Protein AF-A0A7C6Y923-F1 (afdb_monomer_lite)

Structure (mmCIF, N/CA/C/O backbone):
data_AF-A0A7C6Y923-F1
#
_entry.id   AF-A0A7C6Y923-F1
#
loop_
_atom_site.group_PDB
_atom_site.id
_atom_site.type_symbol
_atom_site.label_atom_id
_atom_site.label_alt_id
_atom_site.label_comp_id
_atom_site.label_asym_id
_atom_site.label_entity_id
_atom_site.label_seq_id
_atom_site.pdbx_PDB_ins_code
_atom_site.Cartn_x
_atom_site.Cartn_y
_atom_site.Cartn_z
_atom_site.occupancy
_atom_site.B_iso_or_equiv
_atom_site.auth_seq_id
_atom_site.auth_comp_id
_atom_site.auth_asym_id
_atom_site.auth_atom_id
_atom_site.pdbx_PDB_model_num
ATOM 1 N N . MET A 1 1 ? -6.509 -3.900 29.243 1.00 81.12 1 MET A N 1
ATOM 2 C CA . MET A 1 1 ? -7.686 -4.520 28.601 1.00 81.12 1 MET A CA 1
ATOM 3 C C . MET A 1 1 ? -8.884 -3.608 28.809 1.00 81.12 1 MET A C 1
ATOM 5 O O . MET A 1 1 ? -9.176 -3.277 29.949 1.00 81.12 1 MET A O 1
ATOM 9 N N . GLY A 1 2 ? -9.511 -3.130 27.733 1.00 92.50 2 GLY A N 1
ATOM 10 C CA . GLY A 1 2 ? -10.642 -2.195 27.794 1.00 92.50 2 GLY A CA 1
ATOM 11 C C . GLY A 1 2 ? -11.676 -2.518 26.720 1.00 92.50 2 GLY A C 1
ATOM 12 O O . GLY A 1 2 ? -11.316 -3.136 25.719 1.00 92.50 2 GLY A O 1
ATOM 13 N N . ARG A 1 3 ? -12.931 -2.111 26.943 1.00 96.38 3 ARG A N 1
ATOM 14 C CA . ARG A 1 3 ? -14.028 -2.267 25.978 1.00 96.38 3 ARG A CA 1
ATOM 15 C C . ARG A 1 3 ? -13.991 -1.124 24.970 1.00 96.38 3 ARG A C 1
ATOM 17 O O . ARG A 1 3 ? -14.020 0.035 25.380 1.00 96.38 3 ARG A O 1
ATOM 24 N N . VAL A 1 4 ? -13.925 -1.442 23.680 1.00 95.38 4 VAL A N 1
ATOM 25 C CA . VAL A 1 4 ? -13.825 -0.453 22.598 1.00 95.38 4 VAL A CA 1
ATOM 26 C C . VAL A 1 4 ? -14.913 -0.709 21.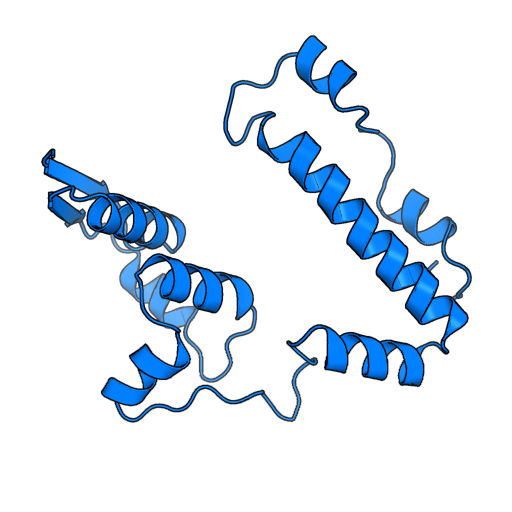563 1.00 95.38 4 VAL A C 1
ATOM 28 O O . VAL A 1 4 ? -15.013 -1.805 21.018 1.00 95.38 4 VAL A O 1
ATOM 31 N N . ALA A 1 5 ? -15.713 0.313 21.269 1.00 93.31 5 ALA A N 1
ATOM 32 C CA . ALA A 1 5 ? -16.632 0.300 20.140 1.00 93.31 5 ALA A CA 1
ATOM 33 C C . ALA A 1 5 ? -15.961 0.980 18.942 1.00 93.31 5 ALA A C 1
ATOM 35 O O . ALA A 1 5 ? -15.549 2.136 19.039 1.00 93.31 5 ALA A O 1
ATOM 36 N N . VAL A 1 6 ? -15.849 0.272 17.820 1.00 90.44 6 VAL A N 1
ATOM 37 C CA . VAL A 1 6 ? -15.350 0.832 16.561 1.00 90.44 6 VAL A CA 1
ATOM 38 C C . VAL A 1 6 ? -16.536 1.060 15.636 1.00 90.44 6 VAL A C 1
ATOM 40 O O . VAL A 1 6 ? -17.228 0.115 15.258 1.00 90.44 6 VAL A O 1
ATOM 43 N N . LEU A 1 7 ? -16.777 2.327 15.300 1.00 84.19 7 LEU A N 1
ATOM 44 C CA . LEU A 1 7 ? -17.849 2.732 14.399 1.00 84.19 7 LEU A CA 1
ATOM 45 C C . LEU A 1 7 ? -17.432 2.487 12.945 1.00 84.19 7 LEU A C 1
ATOM 47 O O . LEU A 1 7 ? -16.440 3.042 12.474 1.00 84.19 7 LEU A O 1
ATOM 51 N N . GLY A 1 8 ? -18.232 1.699 12.228 1.00 70.00 8 GLY A N 1
ATOM 52 C CA . GLY A 1 8 ? -18.122 1.519 10.787 1.00 70.00 8 GLY A CA 1
ATOM 53 C C . GLY A 1 8 ? -17.265 0.326 10.368 1.00 70.00 8 GLY A C 1
ATOM 54 O O . GLY A 1 8 ? -16.091 0.194 10.711 1.00 70.00 8 GLY A O 1
ATOM 55 N N . ARG A 1 9 ? -17.843 -0.516 9.506 1.00 72.38 9 ARG A N 1
ATOM 56 C CA . ARG A 1 9 ? -17.124 -1.547 8.746 1.00 72.38 9 ARG A CA 1
ATOM 57 C C . ARG A 1 9 ? -16.395 -0.974 7.517 1.00 72.38 9 ARG A C 1
ATOM 59 O O . ARG A 1 9 ? -16.456 -1.547 6.434 1.00 72.38 9 ARG A O 1
ATOM 66 N N . THR A 1 10 ? -15.722 0.165 7.663 1.00 79.50 10 THR A N 1
ATOM 67 C CA . THR A 1 10 ? -14.757 0.617 6.647 1.00 79.50 10 THR A CA 1
ATOM 68 C C . THR A 1 10 ? -13.478 -0.209 6.765 1.00 79.50 10 THR A C 1
ATOM 70 O O . THR A 1 10 ? -13.223 -0.824 7.804 1.00 79.50 10 THR A O 1
ATOM 73 N N . PHE A 1 11 ? -12.631 -0.204 5.733 1.00 80.94 11 PHE A N 1
ATOM 74 C CA . PHE A 1 11 ? -11.338 -0.889 5.803 1.00 80.94 11 PHE A CA 1
ATOM 75 C C . PHE A 1 11 ? -10.485 -0.389 6.985 1.00 80.94 11 PHE A C 1
ATOM 77 O O . PHE A 1 11 ? -9.912 -1.185 7.727 1.00 80.94 11 PHE A O 1
ATOM 84 N N . ALA A 1 12 ? -10.467 0.928 7.219 1.00 82.31 12 ALA A N 1
ATOM 85 C CA . ALA A 1 12 ? -9.766 1.537 8.349 1.00 82.31 12 ALA A CA 1
ATOM 86 C C . ALA A 1 12 ? -10.355 1.112 9.705 1.00 82.31 12 ALA A C 1
ATOM 88 O O . ALA A 1 12 ? -9.600 0.756 10.611 1.00 82.31 12 ALA A O 1
ATOM 89 N N . GLY A 1 13 ? -11.687 1.087 9.832 1.00 86.12 13 GLY A N 1
ATOM 90 C CA . GLY A 1 13 ? -12.372 0.627 11.042 1.00 86.12 13 GLY A CA 1
ATOM 91 C C . GLY A 1 13 ? -12.066 -0.838 11.354 1.00 86.12 13 GLY A C 1
ATOM 92 O O . GLY A 1 13 ? -11.683 -1.170 12.474 1.00 86.12 13 GLY A O 1
ATOM 93 N N . ILE A 1 14 ? -12.118 -1.716 10.349 1.00 86.50 14 ILE A N 1
ATOM 94 C CA . ILE A 1 14 ? -11.763 -3.134 10.507 1.00 86.50 14 ILE A CA 1
ATOM 95 C C . ILE A 1 14 ? -10.285 -3.286 10.877 1.00 86.50 14 ILE A C 1
ATOM 97 O O . ILE A 1 14 ? -9.963 -4.030 11.802 1.00 86.50 14 ILE A O 1
ATOM 101 N N . ALA A 1 15 ? -9.382 -2.558 10.217 1.00 87.25 15 ALA A N 1
ATOM 102 C CA . ALA A 1 15 ? -7.958 -2.598 10.536 1.00 87.25 15 ALA A CA 1
ATOM 103 C C . ALA A 1 15 ? -7.668 -2.148 11.975 1.00 87.25 15 ALA A C 1
ATOM 105 O O . ALA A 1 15 ? -6.861 -2.780 12.664 1.00 87.25 15 ALA A O 1
ATOM 106 N N . ALA A 1 16 ? -8.333 -1.092 12.447 1.00 89.00 16 ALA A N 1
ATOM 107 C CA . ALA A 1 16 ? -8.236 -0.637 13.828 1.00 89.00 16 ALA A CA 1
ATOM 108 C C . ALA A 1 16 ? -8.787 -1.691 14.800 1.00 89.00 16 ALA A C 1
ATOM 110 O O . ALA A 1 16 ? -8.093 -2.069 15.744 1.00 89.00 16 ALA A O 1
ATOM 111 N N . ALA A 1 17 ? -9.983 -2.221 14.533 1.00 90.50 17 ALA A N 1
ATOM 112 C CA . ALA A 1 17 ? -10.626 -3.231 15.367 1.00 90.50 17 ALA A CA 1
ATOM 113 C C . ALA A 1 17 ? -9.772 -4.496 15.514 1.00 90.50 17 ALA A C 1
ATOM 115 O O . ALA A 1 17 ? -9.546 -4.962 16.628 1.00 90.50 17 ALA A O 1
ATOM 116 N N . VAL A 1 18 ? -9.226 -5.006 14.407 1.00 90.06 18 VAL A N 1
ATOM 117 C CA . VAL A 1 18 ? -8.339 -6.177 14.392 1.00 90.06 18 VAL A CA 1
ATOM 118 C C . VAL A 1 18 ? -7.078 -5.936 15.224 1.00 90.06 18 VAL A C 1
ATOM 120 O O . VAL A 1 18 ? -6.680 -6.799 16.005 1.00 90.06 18 VAL A O 1
ATOM 123 N N . ARG A 1 19 ? -6.444 -4.765 15.088 1.00 89.38 19 ARG A N 1
ATOM 124 C CA . ARG A 1 19 ? -5.222 -4.430 15.840 1.00 89.38 19 ARG A CA 1
ATOM 125 C C . ARG A 1 19 ? -5.502 -4.278 17.335 1.00 89.38 19 ARG A C 1
ATOM 127 O O . ARG A 1 19 ? -4.730 -4.787 18.142 1.00 89.38 19 ARG A O 1
ATOM 134 N N . LEU A 1 20 ? -6.614 -3.639 17.698 1.00 91.50 20 LEU A N 1
ATOM 135 C CA . LEU A 1 20 ? -7.056 -3.493 19.088 1.00 91.50 20 LEU A CA 1
ATOM 136 C C . LEU A 1 20 ? -7.389 -4.850 19.722 1.00 91.50 20 LEU A C 1
ATOM 138 O O . LEU A 1 20 ? -6.943 -5.135 20.833 1.00 91.50 20 LEU A O 1
ATOM 142 N N . ALA A 1 21 ? -8.105 -5.714 19.001 1.00 91.25 21 ALA A N 1
ATOM 143 C CA . ALA A 1 21 ? -8.407 -7.068 19.454 1.00 91.25 21 ALA A CA 1
ATOM 144 C C . ALA A 1 21 ? -7.122 -7.890 19.646 1.00 91.25 21 ALA A C 1
ATOM 146 O O . ALA A 1 21 ? -6.956 -8.560 20.663 1.00 91.25 21 ALA A O 1
ATOM 147 N N . ARG A 1 22 ? -6.160 -7.777 18.718 1.00 89.19 22 ARG A N 1
ATOM 148 C CA . ARG A 1 22 ? -4.868 -8.475 18.806 1.00 89.19 22 ARG A CA 1
ATOM 149 C C . ARG A 1 22 ? -4.050 -8.097 20.040 1.00 89.19 22 ARG A C 1
ATOM 151 O O . ARG A 1 22 ? -3.337 -8.950 20.559 1.00 89.19 22 ARG A O 1
ATOM 158 N N . VAL A 1 23 ? -4.138 -6.854 20.514 1.00 92.19 23 VAL A N 1
ATOM 159 C CA . VAL A 1 23 ? -3.459 -6.418 21.751 1.00 92.19 23 VAL A CA 1
ATOM 160 C C . VAL A 1 23 ? -4.312 -6.634 23.014 1.00 92.19 23 VAL A C 1
ATOM 162 O O . VAL A 1 23 ? -3.950 -6.170 24.093 1.00 92.19 23 VAL A O 1
ATOM 165 N N . GLY A 1 24 ? -5.427 -7.368 22.902 1.00 92.88 24 GLY A N 1
ATOM 166 C CA . GLY A 1 24 ? -6.229 -7.840 24.032 1.00 92.88 24 GLY A CA 1
ATOM 167 C C . GLY A 1 24 ? -7.358 -6.905 24.468 1.00 92.88 24 GLY A C 1
ATOM 168 O O . GLY A 1 24 ? -7.800 -6.997 25.610 1.00 92.88 24 GLY A O 1
A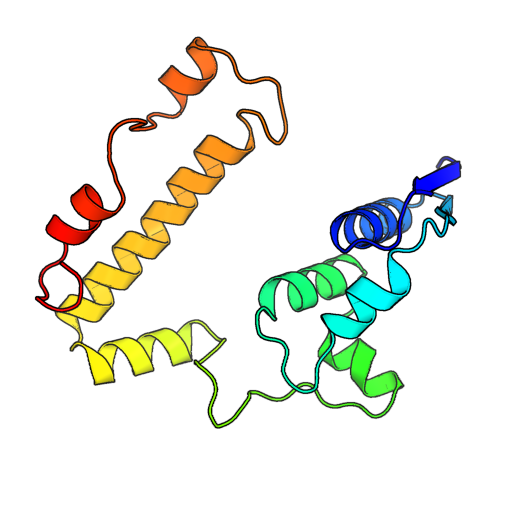TOM 169 N N . HIS A 1 25 ? -7.816 -5.979 23.621 1.00 96.06 25 HIS A N 1
ATOM 170 C CA . HIS A 1 25 ? -9.060 -5.249 23.885 1.00 96.06 25 HIS A CA 1
ATOM 171 C C . HIS A 1 25 ? -10.288 -6.087 23.524 1.00 96.06 25 HIS A C 1
ATOM 173 O O . HIS A 1 25 ? -10.261 -6.877 22.583 1.00 96.06 25 HIS A O 1
ATOM 179 N N . ASP A 1 26 ? -11.380 -5.859 24.251 1.00 95.56 26 ASP A N 1
ATOM 180 C CA . ASP A 1 26 ? -12.697 -6.379 23.894 1.00 95.56 26 ASP A CA 1
ATOM 181 C C . ASP A 1 26 ? -13.338 -5.397 22.908 1.00 95.56 26 ASP A C 1
ATOM 183 O O . ASP A 1 26 ? -13.693 -4.272 23.279 1.00 95.56 26 ASP A O 1
ATOM 187 N N . VAL A 1 27 ? -13.376 -5.775 21.630 1.00 94.12 27 VAL A N 1
ATOM 188 C CA . VAL A 1 27 ? -13.745 -4.877 20.534 1.00 94.12 27 VAL A CA 1
ATOM 189 C C . VAL A 1 27 ? -15.104 -5.257 19.968 1.00 94.12 27 VAL A C 1
ATOM 191 O O . VAL A 1 27 ? -15.289 -6.352 19.445 1.00 94.12 27 VAL A O 1
ATOM 194 N N . THR A 1 28 ? -16.034 -4.307 19.990 1.00 92.75 28 THR A N 1
ATOM 195 C CA . THR A 1 28 ? -17.310 -4.405 19.277 1.00 92.75 28 THR A CA 1
ATOM 196 C C . THR A 1 28 ? -17.249 -3.557 18.013 1.00 92.75 28 THR A C 1
ATOM 198 O O . THR A 1 28 ? -17.025 -2.348 18.075 1.00 92.75 28 THR A O 1
ATOM 201 N N . LEU A 1 29 ? -17.465 -4.181 16.857 1.00 87.31 29 LEU A N 1
ATOM 202 C CA . LEU A 1 29 ? -17.687 -3.470 15.599 1.00 87.31 29 LEU A CA 1
ATOM 203 C C . LEU A 1 29 ? -19.160 -3.068 15.515 1.00 87.31 29 LEU A C 1
ATOM 205 O O . LEU A 1 29 ? -20.038 -3.928 15.521 1.00 87.31 29 LEU A O 1
ATOM 209 N N . VAL A 1 30 ? -19.425 -1.767 15.437 1.00 86.06 30 VAL A N 1
ATOM 210 C CA . VAL A 1 30 ? -20.778 -1.215 15.310 1.00 86.06 30 VAL A CA 1
ATOM 211 C C . VAL A 1 30 ? -21.033 -0.895 13.845 1.00 86.06 30 VAL A C 1
ATOM 213 O O . VAL A 1 30 ? -20.268 -0.154 13.219 1.00 86.06 30 VAL A O 1
ATOM 216 N N . ASP A 1 31 ? -22.097 -1.469 13.288 1.00 73.00 31 ASP A N 1
ATOM 217 C CA . ASP A 1 31 ? -22.464 -1.222 11.901 1.00 73.00 31 ASP A CA 1
ATOM 218 C C . ASP A 1 31 ? -23.066 0.178 11.735 1.00 73.00 31 ASP A C 1
ATO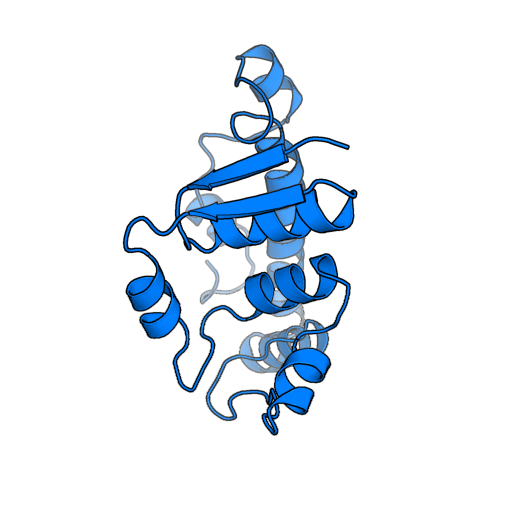M 220 O O . ASP A 1 31 ? -23.990 0.569 12.443 1.00 73.00 31 ASP A O 1
ATOM 224 N N . ALA A 1 32 ? -22.510 0.921 10.785 1.00 65.06 32 ALA A N 1
ATOM 225 C CA . ALA A 1 32 ? -22.967 2.244 10.375 1.00 65.06 32 ALA A CA 1
ATOM 226 C C . ALA A 1 32 ? -23.190 2.308 8.848 1.00 65.06 32 ALA A C 1
ATOM 228 O O . ALA A 1 32 ? -23.138 3.387 8.267 1.00 65.06 32 ALA A O 1
ATOM 229 N N . GLY A 1 33 ? -23.389 1.155 8.187 1.00 65.62 33 GLY A N 1
ATOM 230 C CA . GLY A 1 33 ? -23.744 1.064 6.763 1.00 65.62 33 GLY A CA 1
ATOM 231 C C . GLY A 1 33 ? -22.582 0.810 5.792 1.00 65.62 33 GLY A C 1
ATOM 232 O O . GLY A 1 33 ? -22.769 0.883 4.585 1.00 65.62 33 GLY A O 1
ATOM 233 N N . GLY A 1 34 ? -21.375 0.497 6.279 1.00 66.94 34 GLY A N 1
ATOM 234 C CA . GLY A 1 34 ? -20.179 0.309 5.430 1.00 66.94 34 GLY A CA 1
ATOM 235 C C . GLY A 1 34 ? -19.979 -1.110 4.877 1.00 66.94 34 GLY A C 1
ATOM 236 O O . GLY A 1 34 ? -19.038 -1.358 4.123 1.00 66.94 34 GLY A O 1
ATOM 237 N N . ALA A 1 35 ? -20.821 -2.065 5.281 1.00 68.81 35 ALA A N 1
ATOM 238 C CA . ALA A 1 35 ? -20.650 -3.475 4.945 1.00 68.81 35 ALA A CA 1
ATOM 239 C C . ALA A 1 35 ? -20.774 -3.759 3.442 1.00 68.81 35 ALA A C 1
ATOM 241 O O . ALA A 1 35 ? -19.985 -4.544 2.912 1.00 68.81 35 ALA A O 1
ATOM 242 N N . ASP A 1 36 ? -21.728 -3.110 2.779 1.00 72.81 36 ASP A N 1
ATOM 243 C CA . ASP A 1 36 ? -21.984 -3.302 1.353 1.00 72.81 36 ASP A CA 1
ATOM 244 C C . ASP A 1 36 ? -20.930 -2.615 0.490 1.00 72.81 36 ASP A C 1
ATOM 246 O O . ASP A 1 36 ? -20.479 -3.204 -0.487 1.00 72.81 36 ASP A O 1
ATOM 250 N N . THR A 1 37 ? -20.429 -1.446 0.904 1.00 74.12 37 THR A N 1
ATOM 251 C CA . THR A 1 37 ? -19.276 -0.796 0.262 1.00 74.12 37 THR A CA 1
ATOM 252 C C . THR A 1 37 ? -18.045 -1.697 0.286 1.00 74.12 37 THR A C 1
ATOM 254 O O . THR A 1 37 ? -17.395 -1.882 -0.736 1.00 74.12 37 THR A O 1
ATOM 257 N N . LEU A 1 38 ? -17.732 -2.297 1.439 1.00 72.19 38 LEU A N 1
ATOM 258 C CA . LEU A 1 38 ? -16.585 -3.197 1.551 1.00 72.19 38 LEU A CA 1
ATOM 259 C C . LEU A 1 38 ? -16.775 -4.469 0.715 1.00 72.19 38 LEU A C 1
ATOM 261 O O . LEU A 1 38 ? -15.821 -4.969 0.132 1.00 72.19 38 LEU A O 1
ATOM 265 N N . ARG A 1 39 ? -18.004 -4.992 0.646 1.00 73.62 39 ARG A N 1
ATOM 266 C CA . ARG A 1 39 ? -18.327 -6.139 -0.207 1.00 73.62 39 ARG A CA 1
ATOM 267 C C . ARG A 1 39 ? -18.196 -5.785 -1.688 1.00 73.62 39 ARG A C 1
ATOM 269 O O . ARG A 1 39 ? -17.670 -6.594 -2.430 1.00 73.62 39 ARG A O 1
ATOM 276 N N . ALA A 1 40 ? -18.597 -4.585 -2.100 1.00 73.12 40 ALA A N 1
ATOM 277 C CA . ALA A 1 40 ? -18.397 -4.107 -3.466 1.00 73.12 40 ALA A CA 1
ATOM 278 C C . ALA A 1 40 ? -16.907 -3.947 -3.829 1.00 73.12 40 ALA A C 1
ATOM 280 O O . ALA A 1 40 ? -16.551 -4.095 -4.989 1.00 73.12 40 ALA A O 1
ATOM 281 N N . GLN A 1 41 ? -16.036 -3.679 -2.847 1.00 71.88 41 GLN A N 1
ATOM 282 C CA . GLN A 1 41 ? -14.576 -3.675 -3.035 1.00 71.88 41 GLN A CA 1
ATOM 283 C C . GLN A 1 41 ? -13.959 -5.081 -3.095 1.00 71.88 41 GLN A C 1
ATOM 285 O O . GLN A 1 41 ? -12.824 -5.235 -3.538 1.00 71.88 41 GLN A O 1
ATOM 290 N N . LEU A 1 42 ? -14.676 -6.097 -2.615 1.00 73.44 42 LEU A N 1
ATOM 291 C CA . LEU A 1 42 ? -14.301 -7.500 -2.737 1.00 73.44 42 LEU A CA 1
ATOM 292 C C . LEU A 1 42 ? -14.943 -8.049 -4.019 1.00 73.44 42 LEU A C 1
ATOM 294 O O . LEU A 1 42 ? -15.987 -8.696 -3.973 1.00 73.44 42 LEU A O 1
ATOM 298 N N . GLY A 1 43 ? -14.339 -7.716 -5.161 1.00 74.50 43 GLY A N 1
ATOM 299 C CA . GLY A 1 43 ? -14.657 -8.322 -6.455 1.00 74.50 43 GLY A CA 1
ATOM 300 C C . GLY A 1 43 ? -13.989 -9.689 -6.636 1.00 74.50 43 GLY A C 1
ATOM 301 O O . GLY A 1 43 ? -13.362 -10.211 -5.713 1.00 74.50 43 GLY A O 1
ATOM 302 N N . GLU A 1 44 ? -14.109 -10.261 -7.837 1.00 78.50 44 GLU A N 1
ATOM 303 C CA . GLU A 1 44 ? -13.387 -11.491 -8.210 1.00 78.50 44 GLU A CA 1
ATOM 304 C C . GLU A 1 44 ? -11.865 -11.277 -8.189 1.00 78.50 44 GLU A C 1
ATOM 306 O O . GLU A 1 44 ? -11.132 -12.113 -7.661 1.00 78.50 44 GLU A O 1
ATOM 311 N N . THR A 1 45 ? -11.413 -10.112 -8.662 1.00 84.81 45 THR A N 1
ATOM 312 C CA . THR A 1 45 ? -10.025 -9.648 -8.552 1.00 84.81 45 THR A CA 1
ATOM 313 C C . THR A 1 45 ? -9.911 -8.576 -7.467 1.00 84.81 45 THR A C 1
ATOM 315 O O . THR A 1 45 ? -10.749 -7.681 -7.343 1.00 84.81 45 THR A O 1
ATOM 318 N N . LEU A 1 46 ? -8.850 -8.661 -6.661 1.00 83.94 46 LEU A N 1
ATOM 319 C CA . LEU A 1 46 ? -8.484 -7.617 -5.707 1.00 83.94 46 LEU A CA 1
ATOM 320 C C . LEU A 1 46 ? -7.534 -6.623 -6.383 1.00 83.94 46 LEU A C 1
ATOM 322 O O . LEU A 1 46 ? -6.329 -6.862 -6.399 1.00 83.94 46 LEU A O 1
ATOM 326 N N . ASP A 1 47 ? -8.049 -5.487 -6.854 1.00 79.69 47 ASP A N 1
ATOM 327 C CA . ASP A 1 47 ? -7.244 -4.449 -7.533 1.00 79.69 47 ASP A CA 1
ATOM 328 C C . ASP A 1 47 ? -6.120 -3.880 -6.654 1.00 79.69 47 ASP A C 1
ATOM 330 O O . ASP A 1 47 ? -5.090 -3.411 -7.135 1.00 79.69 47 ASP A O 1
ATOM 334 N N . PHE A 1 48 ? -6.304 -3.925 -5.331 1.00 80.00 48 PHE A N 1
ATOM 335 C CA . PHE A 1 48 ? -5.307 -3.471 -4.371 1.00 80.00 48 PHE A CA 1
ATOM 336 C C . PHE A 1 48 ? -5.090 -4.523 -3.274 1.00 80.00 48 PHE A C 1
ATOM 338 O O . PHE A 1 48 ? -5.609 -4.395 -2.161 1.00 80.00 48 PHE A O 1
ATOM 345 N N . PRO A 1 49 ? -4.327 -5.599 -3.557 1.00 84.00 49 PRO A N 1
ATOM 346 C CA . PRO A 1 49 ? -4.240 -6.760 -2.672 1.00 84.00 49 PRO A CA 1
ATOM 347 C C . PRO A 1 49 ? -3.303 -6.534 -1.478 1.00 84.00 49 PRO A C 1
ATOM 349 O O . PRO A 1 49 ? -3.380 -7.254 -0.480 1.00 84.00 49 PRO A O 1
ATOM 352 N N . ALA A 1 50 ? -2.394 -5.554 -1.548 1.00 85.12 50 ALA A N 1
ATOM 353 C CA . ALA A 1 50 ? -1.400 -5.306 -0.503 1.00 85.12 50 ALA A CA 1
ATOM 354 C C . ALA A 1 50 ? -2.024 -4.925 0.861 1.00 85.12 50 ALA A C 1
ATOM 356 O O . ALA A 1 50 ? -1.672 -5.572 1.854 1.00 85.12 50 ALA A O 1
ATOM 357 N N . PRO A 1 51 ? -2.991 -3.985 0.956 1.00 85.50 51 PRO A N 1
ATOM 358 C CA . PRO A 1 51 ? -3.687 -3.720 2.216 1.00 85.50 51 PRO A CA 1
ATOM 359 C C . PRO A 1 51 ? -4.393 -4.945 2.791 1.00 85.50 51 PRO A C 1
ATOM 361 O O . PRO A 1 51 ? -4.315 -5.176 3.995 1.00 85.50 51 PRO A O 1
ATOM 364 N N . TRP A 1 52 ? -5.051 -5.756 1.957 1.00 86.69 52 TRP A N 1
ATOM 365 C CA . TRP A 1 52 ? -5.719 -6.978 2.410 1.00 86.69 52 TRP A CA 1
ATOM 36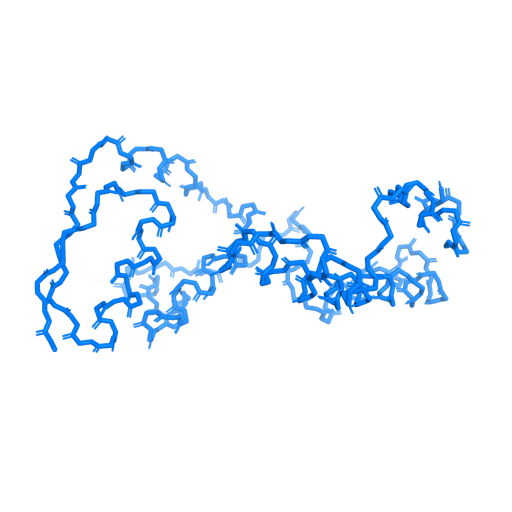6 C C . TRP A 1 52 ? -4.715 -7.969 3.006 1.00 86.69 52 TRP A C 1
ATOM 368 O O . TRP A 1 52 ? -4.898 -8.427 4.136 1.00 86.69 52 TRP A O 1
ATOM 378 N N . ARG A 1 53 ? -3.609 -8.243 2.300 1.00 88.62 53 ARG A N 1
ATOM 379 C CA . ARG A 1 53 ? -2.514 -9.095 2.798 1.00 88.62 53 ARG A CA 1
ATOM 380 C C . ARG A 1 53 ? -1.975 -8.593 4.144 1.00 88.62 53 ARG A C 1
ATOM 382 O O . ARG A 1 53 ? -1.805 -9.392 5.068 1.00 88.62 53 ARG A O 1
ATOM 389 N N . ASP A 1 54 ? -1.758 -7.284 4.279 1.00 88.81 54 ASP A N 1
ATOM 390 C CA . ASP A 1 54 ? -1.300 -6.657 5.524 1.00 88.81 54 ASP A CA 1
ATOM 391 C C . ASP A 1 54 ? -2.326 -6.775 6.661 1.00 88.81 54 ASP A C 1
ATOM 393 O O . ASP A 1 54 ? -1.964 -7.139 7.782 1.00 88.81 54 ASP A O 1
ATOM 397 N N . LEU A 1 55 ? -3.610 -6.529 6.385 1.00 88.38 55 LEU A N 1
ATOM 398 C CA . LEU A 1 55 ? -4.697 -6.655 7.358 1.00 88.38 55 LEU A CA 1
ATOM 399 C C . LEU A 1 55 ? -4.746 -8.064 7.955 1.00 88.38 55 LEU A C 1
ATOM 401 O O . LEU A 1 55 ? -4.750 -8.219 9.177 1.00 88.38 55 LEU A O 1
ATOM 405 N N . PHE A 1 56 ? -4.730 -9.087 7.102 1.00 90.00 56 PHE A N 1
ATOM 406 C CA . PHE A 1 56 ? -4.728 -10.487 7.520 1.00 90.00 56 PHE A CA 1
ATOM 407 C C . PHE A 1 56 ? -3.460 -10.840 8.311 1.00 90.00 56 PHE A C 1
ATOM 409 O O . PHE A 1 56 ? -3.525 -11.344 9.434 1.00 90.00 56 PHE A O 1
ATOM 416 N N . LYS A 1 57 ? -2.276 -10.466 7.815 1.00 88.69 57 LYS A N 1
ATOM 417 C CA . LYS A 1 57 ? -1.026 -10.646 8.572 1.00 88.69 57 LYS A CA 1
ATOM 418 C C . LYS A 1 57 ? -1.116 -10.017 9.972 1.00 88.69 57 LYS A C 1
ATOM 420 O O . LYS A 1 57 ? -0.700 -10.622 10.968 1.00 88.69 57 LYS A O 1
ATOM 425 N N . LYS A 1 58 ? -1.721 -8.830 10.072 1.00 85.50 58 LYS A N 1
ATOM 426 C CA . LYS A 1 58 ? -1.943 -8.111 11.332 1.00 85.50 58 LYS A CA 1
ATOM 427 C C . LYS A 1 58 ? -3.071 -8.688 12.187 1.00 85.50 58 LYS A C 1
ATOM 429 O O . LYS A 1 58 ? -3.018 -8.474 13.393 1.00 85.50 58 LYS A O 1
ATOM 434 N N . SER A 1 59 ? -3.977 -9.506 11.656 1.00 82.94 59 SER A N 1
ATOM 435 C CA . SER A 1 59 ? -4.925 -10.298 12.457 1.00 82.94 59 SER A CA 1
ATOM 436 C C . SER A 1 59 ? -4.315 -11.576 13.042 1.00 82.94 59 SER A C 1
ATOM 438 O O . SER A 1 59 ? -4.873 -12.151 13.970 1.00 82.94 59 SER A O 1
ATOM 440 N N . GLY A 1 60 ? -3.136 -11.984 12.559 1.00 86.56 60 GLY A N 1
ATOM 441 C CA . GLY A 1 60 ? -2.415 -13.169 13.037 1.00 86.56 60 GLY A CA 1
ATOM 442 C C . GLY A 1 60 ? -2.527 -14.377 12.109 1.00 86.56 60 GLY A C 1
ATOM 443 O O . GLY A 1 60 ? -2.003 -15.437 12.441 1.00 86.56 60 GLY A O 1
ATOM 444 N N . ARG A 1 61 ? -3.158 -14.228 10.938 1.00 88.00 61 ARG A N 1
ATOM 445 C CA . ARG A 1 61 ? -3.270 -15.290 9.933 1.00 88.00 61 ARG A CA 1
ATOM 446 C C . ARG A 1 61 ? -3.097 -14.721 8.522 1.00 88.00 61 ARG A C 1
ATOM 448 O O . ARG A 1 61 ? -3.809 -13.786 8.190 1.00 88.00 61 ARG A O 1
ATOM 455 N N . PRO A 1 62 ? -2.226 -15.281 7.664 1.00 92.25 62 PRO A N 1
ATOM 456 C CA . PRO A 1 62 ? -2.109 -14.852 6.266 1.00 92.25 62 PRO A CA 1
ATOM 457 C C . PRO A 1 62 ? -3.435 -14.952 5.493 1.00 92.25 62 PRO A C 1
ATOM 459 O O . PRO A 1 62 ? -4.223 -15.862 5.746 1.00 92.25 62 PRO A O 1
ATOM 462 N N . ALA A 1 63 ? -3.648 -14.058 4.519 1.00 89.75 63 ALA A N 1
ATOM 463 C CA . ALA A 1 63 ? -4.895 -13.973 3.747 1.00 89.75 63 ALA A CA 1
ATOM 464 C C . ALA A 1 63 ? -5.270 -15.302 3.073 1.00 89.75 63 ALA A C 1
ATOM 466 O O . ALA A 1 63 ? -6.384 -15.778 3.261 1.00 89.75 63 ALA A O 1
ATOM 467 N N . ALA A 1 64 ? -4.315 -15.948 2.394 1.00 90.50 64 ALA A N 1
ATOM 468 C CA . ALA A 1 64 ? -4.523 -17.252 1.760 1.00 90.50 64 ALA A CA 1
ATOM 469 C C . ALA A 1 64 ? -5.001 -18.319 2.761 1.00 90.50 64 ALA A C 1
ATOM 471 O O . ALA A 1 64 ? -5.963 -19.032 2.506 1.00 90.50 64 ALA A O 1
ATOM 472 N N . GLY A 1 65 ? -4.400 -18.376 3.955 1.00 92.44 65 GLY A N 1
ATOM 473 C CA . GLY A 1 65 ? -4.815 -19.324 4.991 1.00 92.44 65 GLY A CA 1
ATOM 474 C C . GLY A 1 65 ? -6.188 -19.012 5.593 1.00 92.44 65 GLY A C 1
ATOM 475 O O . GLY A 1 65 ? -6.879 -19.920 6.042 1.00 92.44 65 GLY A O 1
ATOM 476 N N . ALA A 1 66 ? -6.598 -17.742 5.633 1.00 91.06 66 ALA A N 1
ATOM 477 C CA . ALA A 1 66 ? -7.938 -17.367 6.079 1.00 91.06 66 ALA A CA 1
ATOM 478 C C . ALA A 1 66 ? -9.006 -17.701 5.027 1.00 91.06 66 ALA A C 1
ATOM 480 O O . ALA A 1 66 ? -10.060 -18.217 5.386 1.00 91.06 66 ALA A O 1
ATOM 481 N N . LEU A 1 67 ? -8.713 -17.453 3.749 1.00 89.44 67 LEU A N 1
ATOM 482 C CA . LEU A 1 67 ? -9.581 -17.780 2.617 1.00 89.44 67 LEU A CA 1
ATOM 483 C C . LEU A 1 67 ? -9.728 -19.297 2.423 1.00 89.44 67 LEU A C 1
ATOM 485 O O . LEU A 1 67 ? -10.844 -19.778 2.236 1.00 89.44 67 LEU A O 1
ATOM 489 N N . GLY A 1 68 ? -8.650 -20.063 2.607 1.00 93.00 68 GLY A N 1
ATOM 490 C CA . GLY A 1 68 ? -8.673 -21.523 2.487 1.00 93.00 68 GLY A CA 1
ATOM 491 C C . GLY A 1 68 ? -9.616 -22.220 3.477 1.00 93.00 68 GLY A C 1
ATOM 492 O O . GLY A 1 68 ? -10.192 -23.254 3.152 1.00 93.00 68 GLY A O 1
ATOM 493 N N . LEU A 1 69 ? -9.880 -21.630 4.653 1.00 92.50 69 LEU A N 1
ATOM 494 C CA . LEU A 1 69 ? -10.899 -22.142 5.591 1.00 92.50 69 LEU A CA 1
ATOM 495 C C . LEU A 1 69 ? -12.328 -22.055 5.046 1.00 92.50 69 LEU A C 1
ATOM 497 O O . LEU A 1 69 ? -13.228 -22.716 5.561 1.00 92.50 69 LEU A O 1
ATOM 501 N N . HIS A 1 70 ? -12.525 -21.234 4.021 1.00 90.00 70 HIS A N 1
ATOM 502 C CA . HIS A 1 70 ? -13.776 -21.073 3.299 1.00 90.00 70 HIS A CA 1
ATOM 503 C C . HIS A 1 70 ? -13.732 -21.733 1.912 1.00 90.00 70 HIS A C 1
ATOM 505 O O . HIS A 1 70 ? -14.640 -21.512 1.118 1.00 90.00 70 HIS A O 1
ATOM 511 N N . GLY A 1 71 ? -12.706 -22.546 1.623 1.00 92.75 71 GLY A N 1
ATOM 512 C CA . GLY A 1 71 ? -12.546 -23.224 0.334 1.00 92.75 71 GLY A CA 1
ATOM 513 C C . GLY A 1 71 ? -12.170 -22.288 -0.815 1.00 92.75 71 GLY A C 1
ATOM 514 O O . GLY A 1 71 ? -12.478 -22.594 -1.962 1.00 92.75 71 GLY A O 1
ATOM 515 N N . LEU A 1 72 ? -11.558 -21.141 -0.509 1.00 90.19 72 LEU A N 1
ATOM 516 C CA . LEU A 1 72 ? -11.136 -20.147 -1.492 1.00 90.19 72 LEU A CA 1
ATOM 517 C C . LEU A 1 72 ? -9.611 -20.096 -1.584 1.00 90.19 72 LEU A C 1
ATOM 519 O O . LEU A 1 72 ? -8.933 -19.983 -0.559 1.00 90.19 72 LEU A O 1
ATOM 523 N N . ASP A 1 73 ? -9.099 -20.081 -2.812 1.00 90.06 73 ASP A N 1
ATOM 524 C CA . ASP A 1 73 ? -7.683 -19.876 -3.102 1.00 90.06 73 ASP A CA 1
ATOM 525 C C . ASP A 1 73 ? -7.436 -18.442 -3.571 1.00 90.06 73 ASP A C 1
ATOM 527 O O . ASP A 1 73 ? -8.149 -17.910 -4.421 1.00 90.06 73 ASP A O 1
ATOM 531 N N . LEU A 1 74 ? -6.405 -17.810 -3.007 1.00 87.50 74 LEU A N 1
ATOM 532 C CA . LEU A 1 74 ? -5.933 -16.506 -3.461 1.00 87.50 74 LEU A CA 1
ATOM 533 C C . LEU A 1 74 ? -4.818 -16.720 -4.483 1.00 87.50 74 LEU A C 1
ATOM 535 O O . LEU A 1 74 ? -3.701 -17.074 -4.103 1.00 87.50 74 LEU A O 1
ATOM 539 N N . VAL A 1 75 ? -5.131 -16.501 -5.757 1.00 88.06 75 VAL A N 1
ATOM 540 C CA . VAL A 1 75 ? -4.211 -16.688 -6.887 1.00 88.06 75 VAL A CA 1
ATOM 541 C C . VAL A 1 75 ? -3.934 -15.357 -7.598 1.00 88.06 75 VAL A C 1
ATOM 543 O O . VAL A 1 75 ? -4.774 -14.458 -7.531 1.00 88.06 75 VAL A O 1
ATOM 546 N N . PRO A 1 76 ? -2.769 -15.194 -8.253 1.00 86.06 76 PRO A N 1
ATOM 547 C CA . PRO A 1 76 ? -2.523 -14.054 -9.131 1.00 86.06 76 PRO A CA 1
ATOM 548 C C . PRO A 1 76 ? -3.522 -14.018 -10.293 1.00 86.06 76 PRO A C 1
ATOM 550 O O . PRO A 1 76 ? -3.849 -15.062 -10.859 1.00 86.06 76 PRO A O 1
ATOM 553 N N . ASP A 1 77 ? -3.970 -12.818 -10.654 1.00 86.69 77 ASP A N 1
ATOM 554 C CA . ASP A 1 77 ? -4.739 -12.597 -11.879 1.00 86.69 77 ASP A CA 1
ATOM 555 C C . ASP A 1 77 ? -3.804 -12.789 -13.090 1.00 86.69 77 ASP A C 1
ATOM 557 O O . ASP A 1 77 ? -2.780 -12.102 -13.154 1.00 86.69 77 ASP A O 1
ATOM 561 N N . PRO A 1 78 ? -4.100 -13.713 -14.025 1.00 83.19 78 PRO A N 1
ATOM 562 C CA . PRO A 1 78 ? -3.250 -13.962 -15.190 1.00 83.19 78 PRO A CA 1
ATOM 563 C C . PRO A 1 78 ? -3.145 -12.762 -16.141 1.00 83.19 78 PRO A C 1
ATOM 565 O O . PRO A 1 78 ? -2.145 -12.648 -16.844 1.00 83.19 78 PRO A O 1
ATOM 568 N N . GLU A 1 79 ? -4.144 -11.877 -16.151 1.00 85.62 79 GLU A N 1
ATOM 569 C CA . GLU A 1 79 ? -4.159 -10.655 -16.967 1.00 85.62 79 GLU A CA 1
ATOM 570 C C . GLU A 1 79 ? -3.751 -9.414 -16.148 1.00 85.62 79 GLU A C 1
ATOM 572 O O . GLU A 1 79 ? -3.661 -8.301 -16.671 1.00 85.62 79 GLU A O 1
ATOM 577 N N . GLY A 1 80 ? -3.521 -9.593 -14.844 1.00 83.00 80 GLY A N 1
ATOM 578 C CA . GLY A 1 80 ? -3.168 -8.531 -13.915 1.00 83.00 80 GLY A CA 1
ATOM 579 C C . GLY A 1 80 ? -1.671 -8.228 -13.873 1.00 83.00 80 GLY A C 1
ATOM 580 O O . GLY A 1 80 ? -0.820 -9.012 -14.294 1.00 83.00 80 GLY A O 1
ATOM 581 N N . ALA A 1 81 ? -1.329 -7.071 -13.302 1.00 83.25 81 ALA A N 1
ATOM 582 C CA . ALA A 1 81 ? 0.065 -6.723 -13.048 1.00 83.25 81 ALA A CA 1
ATOM 583 C C . ALA A 1 81 ? 0.685 -7.656 -11.984 1.00 83.25 81 ALA A C 1
ATOM 585 O O . ALA A 1 81 ? 0.000 -8.024 -11.019 1.00 83.25 81 ALA A O 1
ATOM 586 N N . PRO A 1 82 ? 1.987 -7.990 -12.089 1.00 85.94 82 PRO A N 1
ATOM 587 C CA . PRO A 1 82 ? 2.678 -8.747 -11.055 1.00 85.94 82 PRO A CA 1
ATOM 588 C C . PRO A 1 82 ? 2.549 -8.076 -9.683 1.00 85.94 82 PRO A C 1
ATOM 590 O O . PRO A 1 82 ? 2.649 -6.856 -9.555 1.00 85.94 82 PRO A O 1
ATOM 593 N N . THR A 1 83 ? 2.329 -8.873 -8.635 1.00 80.69 83 THR A N 1
ATOM 594 C CA . THR A 1 83 ? 2.066 -8.345 -7.278 1.00 80.69 83 THR A CA 1
ATOM 595 C C . THR A 1 83 ? 3.179 -8.626 -6.269 1.00 80.69 83 THR A C 1
ATOM 597 O O . THR A 1 83 ? 3.121 -8.122 -5.137 1.00 80.69 83 THR A O 1
ATOM 600 N N . ASP A 1 84 ? 4.180 -9.407 -6.679 1.00 84.06 84 ASP A N 1
ATOM 601 C CA . ASP A 1 84 ? 5.378 -9.722 -5.911 1.00 84.06 84 ASP A CA 1
ATOM 602 C C . ASP A 1 84 ? 6.588 -8.971 -6.467 1.00 84.06 84 ASP A C 1
ATOM 604 O O . ASP A 1 84 ? 6.767 -8.818 -7.672 1.00 84.06 84 ASP A O 1
ATOM 608 N N . ARG A 1 85 ? 7.450 -8.493 -5.564 1.00 84.94 85 ARG A N 1
ATOM 609 C CA . ARG A 1 85 ? 8.543 -7.565 -5.899 1.00 84.94 85 ARG A CA 1
ATOM 610 C C . ARG A 1 85 ? 9.545 -8.135 -6.909 1.00 84.94 85 ARG A C 1
ATOM 612 O O . ARG A 1 85 ? 10.115 -7.375 -7.684 1.00 84.94 85 ARG A O 1
ATOM 619 N N . GLY A 1 86 ? 9.779 -9.447 -6.876 1.00 90.88 86 GLY A N 1
ATOM 620 C CA . GLY A 1 86 ? 10.657 -10.121 -7.835 1.00 90.88 86 GLY A CA 1
ATOM 621 C C . GLY A 1 86 ? 10.060 -10.142 -9.239 1.00 90.88 86 GLY A C 1
ATOM 622 O O . GLY A 1 86 ? 10.739 -9.782 -10.194 1.00 90.88 86 GLY A O 1
ATOM 623 N N . ASP A 1 87 ? 8.780 -10.486 -9.348 1.00 90.62 87 ASP A N 1
ATOM 624 C CA . ASP A 1 87 ? 8.084 -10.560 -10.632 1.00 90.62 87 ASP A CA 1
ATOM 625 C C . ASP A 1 87 ? 7.900 -9.167 -11.244 1.00 90.62 87 ASP A C 1
ATOM 627 O O . ASP A 1 87 ? 8.108 -8.996 -12.442 1.00 90.62 87 ASP A O 1
ATOM 631 N N . VAL A 1 88 ? 7.611 -8.154 -10.415 1.00 91.25 88 VAL A N 1
ATOM 632 C CA . VAL A 1 88 ? 7.596 -6.741 -10.838 1.00 91.25 88 VAL A CA 1
ATOM 633 C C . VAL A 1 88 ? 8.952 -6.338 -11.417 1.00 91.25 88 VAL A C 1
ATOM 635 O O . VAL A 1 88 ? 9.004 -5.764 -12.496 1.00 91.25 88 VAL A O 1
ATOM 638 N N . TRP A 1 89 ? 10.057 -6.685 -10.746 1.00 94.50 89 TRP A N 1
ATOM 639 C CA . TRP A 1 89 ? 11.398 -6.366 -11.238 1.00 94.50 89 TRP A CA 1
ATOM 640 C C . TRP A 1 89 ? 11.669 -6.962 -12.622 1.00 94.50 89 TRP A C 1
ATOM 642 O O . TRP A 1 89 ? 12.159 -6.256 -13.500 1.00 94.50 89 TRP A O 1
ATOM 652 N N . TYR A 1 90 ? 11.362 -8.244 -12.831 1.00 95.00 90 TYR A N 1
ATOM 653 C CA . TYR A 1 90 ? 11.596 -8.875 -14.130 1.00 95.00 90 TYR A CA 1
ATOM 654 C C . TYR A 1 90 ? 10.671 -8.321 -15.216 1.00 95.00 90 TYR A C 1
ATOM 656 O O . TYR A 1 90 ? 11.144 -8.059 -16.317 1.00 95.00 90 TYR A O 1
ATOM 664 N N . ALA A 1 91 ? 9.404 -8.045 -14.895 1.00 93.12 91 ALA A N 1
ATOM 665 C CA . ALA A 1 91 ? 8.485 -7.391 -15.824 1.00 93.12 91 ALA A CA 1
ATOM 666 C C . ALA A 1 91 ? 8.968 -5.985 -16.228 1.00 93.12 91 ALA A C 1
ATOM 668 O O . ALA A 1 91 ? 8.926 -5.637 -17.408 1.00 93.12 91 ALA A O 1
ATOM 669 N N . ASP A 1 92 ? 9.488 -5.198 -15.281 1.00 93.19 92 ASP A N 1
ATOM 670 C CA . ASP A 1 92 ? 10.059 -3.875 -15.559 1.00 93.19 92 ASP A CA 1
ATOM 671 C C . ASP A 1 92 ? 11.323 -3.975 -16.426 1.00 93.19 92 ASP A C 1
ATOM 673 O O . ASP A 1 92 ? 11.507 -3.180 -17.349 1.00 93.19 92 ASP A O 1
ATOM 677 N N . VAL A 1 93 ? 12.199 -4.953 -16.161 1.00 95.50 93 VAL A N 1
ATOM 678 C CA . VAL A 1 93 ? 13.402 -5.203 -16.976 1.00 95.50 93 VAL A CA 1
ATOM 679 C C . VAL A 1 93 ? 13.021 -5.584 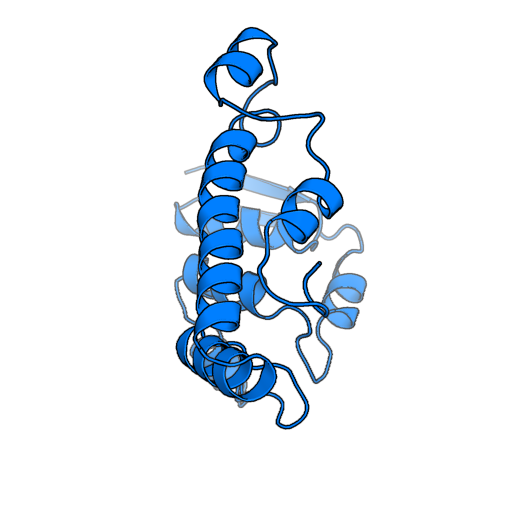-18.405 1.00 95.50 93 VAL A C 1
ATOM 681 O O . VAL A 1 93 ? 13.604 -5.035 -19.341 1.00 95.50 93 VAL A O 1
ATOM 684 N N . ASP A 1 94 ? 12.042 -6.470 -18.578 1.00 94.25 94 ASP A N 1
ATOM 685 C CA . ASP A 1 94 ? 11.566 -6.900 -19.894 1.00 94.25 94 ASP A CA 1
ATOM 686 C C . ASP A 1 94 ? 10.919 -5.742 -20.672 1.00 94.25 94 ASP A C 1
ATOM 688 O O . ASP A 1 94 ? 11.106 -5.627 -21.885 1.00 94.25 94 ASP A O 1
ATOM 692 N N . ALA A 1 95 ? 10.194 -4.852 -19.985 1.00 92.06 95 ALA A N 1
ATOM 693 C CA . ALA A 1 95 ? 9.483 -3.738 -20.609 1.00 92.06 95 ALA A CA 1
ATOM 694 C C . ALA A 1 95 ? 10.367 -2.512 -20.907 1.00 92.06 95 ALA A C 1
ATOM 696 O O . ALA A 1 95 ? 10.157 -1.831 -21.912 1.00 92.06 95 ALA A O 1
ATOM 697 N N . LEU A 1 96 ? 11.328 -2.195 -20.032 1.00 92.50 96 LEU A N 1
ATOM 698 C CA . LEU A 1 96 ? 12.065 -0.920 -20.043 1.00 92.50 96 LEU A CA 1
ATOM 699 C C . LEU A 1 96 ? 13.573 -1.089 -20.282 1.00 92.50 96 LEU A C 1
ATOM 701 O O . LEU A 1 96 ? 14.280 -0.113 -20.544 1.00 92.50 96 LEU A O 1
ATOM 705 N N . GLY A 1 97 ? 14.085 -2.314 -20.171 1.00 94.38 97 GLY A N 1
ATOM 706 C CA . GLY A 1 97 ? 15.511 -2.596 -20.081 1.00 94.38 97 GLY A CA 1
ATOM 707 C C . GLY A 1 97 ? 16.071 -2.341 -18.678 1.00 94.38 97 GLY A C 1
ATOM 708 O O . GLY A 1 97 ? 15.620 -1.472 -17.928 1.00 94.38 97 GLY A O 1
ATOM 709 N N . GLU A 1 98 ? 17.115 -3.092 -18.322 1.00 95.19 98 GLU A N 1
ATOM 710 C CA . GLU A 1 98 ? 17.668 -3.103 -16.962 1.00 95.19 98 GLU A CA 1
ATOM 711 C C . GLU A 1 98 ? 18.073 -1.719 -16.409 1.00 95.19 98 GLU A C 1
ATOM 713 O O . GLU A 1 98 ? 17.761 -1.442 -15.247 1.00 95.19 98 GLU A O 1
ATOM 718 N N . PRO A 1 99 ? 18.724 -0.813 -17.173 1.00 93.62 99 PRO A N 1
ATOM 719 C CA . PRO A 1 99 ? 19.093 0.500 -16.643 1.00 93.62 99 PRO A CA 1
ATOM 720 C C . PRO A 1 99 ? 17.884 1.346 -16.222 1.00 93.62 99 PRO A C 1
ATOM 722 O O . PRO A 1 99 ? 17.919 1.982 -15.168 1.00 93.62 99 PRO A O 1
ATOM 725 N N . ALA A 1 100 ? 16.811 1.336 -17.018 1.00 92.56 100 ALA A N 1
ATOM 726 C CA . ALA A 1 100 ? 15.598 2.097 -16.734 1.00 92.56 100 ALA A CA 1
ATOM 727 C C . ALA A 1 100 ? 14.784 1.455 -15.603 1.00 92.56 100 ALA A C 1
ATOM 729 O O . ALA A 1 100 ? 14.347 2.166 -14.701 1.00 92.56 100 ALA A O 1
ATOM 730 N N . ALA A 1 101 ? 14.664 0.123 -15.588 1.00 93.25 101 ALA A N 1
ATOM 731 C CA . ALA A 1 101 ? 14.028 -0.617 -14.497 1.00 93.25 101 ALA A CA 1
ATOM 732 C C . ALA A 1 101 ? 14.720 -0.359 -13.147 1.00 93.25 101 ALA A C 1
ATOM 734 O O . ALA A 1 101 ? 14.068 -0.148 -12.124 1.00 93.25 101 ALA A O 1
ATOM 735 N N . ARG A 1 102 ? 16.058 -0.301 -13.137 1.00 94.00 102 ARG A N 1
ATOM 736 C CA . ARG A 1 102 ? 16.845 0.059 -11.950 1.00 94.00 102 ARG A CA 1
ATOM 737 C C . ARG A 1 102 ? 16.558 1.481 -11.483 1.00 94.00 102 ARG A C 1
ATOM 739 O O . ARG A 1 102 ? 16.268 1.668 -10.308 1.00 94.00 102 ARG A O 1
ATOM 746 N N . ALA A 1 103 ? 16.592 2.454 -12.393 1.00 91.81 103 ALA A N 1
ATOM 747 C CA . ALA A 1 103 ? 16.294 3.846 -12.065 1.00 91.81 103 ALA A CA 1
ATOM 748 C C . ALA A 1 103 ? 14.863 4.019 -11.526 1.00 91.81 103 ALA A C 1
ATOM 750 O O . ALA A 1 103 ? 14.655 4.734 -10.549 1.00 91.81 103 ALA A O 1
ATOM 751 N N . TRP A 1 104 ? 13.889 3.324 -12.122 1.00 91.38 104 TRP A N 1
ATOM 752 C CA . TRP A 1 104 ? 12.507 3.296 -11.649 1.00 91.38 104 TRP A CA 1
ATOM 753 C C . TRP A 1 104 ? 12.395 2.723 -10.233 1.00 91.38 104 TRP A C 1
ATOM 755 O O . TRP A 1 104 ? 11.851 3.375 -9.343 1.00 91.38 104 TRP A O 1
ATOM 765 N N . ARG A 1 105 ? 12.969 1.538 -9.997 1.00 91.94 105 ARG A N 1
ATOM 766 C CA . ARG A 1 105 ? 12.999 0.911 -8.672 1.00 91.94 105 ARG A CA 1
ATOM 767 C C . ARG A 1 105 ? 13.625 1.834 -7.629 1.00 91.94 105 ARG A C 1
ATOM 769 O O . ARG A 1 105 ? 13.068 1.976 -6.548 1.00 91.94 105 ARG A O 1
ATOM 776 N N . ASP A 1 106 ? 14.747 2.472 -7.955 1.00 91.38 106 ASP A N 1
ATOM 777 C CA . ASP A 1 106 ? 15.445 3.370 -7.034 1.00 91.38 106 ASP A CA 1
ATOM 778 C C . ASP A 1 106 ? 14.586 4.613 -6.699 1.00 91.38 106 ASP A C 1
ATOM 780 O O . ASP A 1 106 ? 14.600 5.079 -5.559 1.00 91.38 106 ASP A O 1
ATOM 784 N N . VAL A 1 107 ? 13.770 5.112 -7.641 1.00 90.44 107 VAL A N 1
ATOM 785 C CA . VAL A 1 107 ? 12.768 6.165 -7.375 1.00 90.44 107 VAL A CA 1
ATOM 786 C C . VAL A 1 107 ? 11.655 5.675 -6.449 1.00 90.44 107 VAL A C 1
ATOM 788 O O . VAL A 1 107 ? 11.307 6.379 -5.500 1.00 90.44 107 VAL A O 1
ATOM 791 N N . VAL A 1 108 ? 11.101 4.485 -6.695 1.00 89.38 108 VAL A N 1
ATOM 792 C CA . VAL A 1 108 ? 10.055 3.897 -5.840 1.00 89.38 108 VAL A CA 1
ATOM 793 C C . VAL A 1 108 ? 10.582 3.635 -4.426 1.00 89.38 108 VAL A C 1
ATOM 795 O O . VAL A 1 108 ? 9.890 3.927 -3.454 1.00 89.38 108 VAL A O 1
ATOM 798 N N . ASP A 1 109 ? 11.816 3.148 -4.296 1.00 90.12 109 ASP A N 1
ATOM 799 C CA . ASP A 1 109 ? 12.460 2.910 -3.002 1.00 90.12 109 ASP A CA 1
ATOM 800 C C . ASP A 1 109 ? 12.703 4.227 -2.244 1.00 90.12 109 ASP A C 1
ATOM 802 O O . ASP A 1 109 ? 12.349 4.333 -1.071 1.00 90.12 109 ASP A O 1
ATOM 806 N N . ALA A 1 110 ? 13.199 5.275 -2.911 1.00 86.38 110 ALA A N 1
ATOM 807 C CA . ALA A 1 110 ? 13.354 6.599 -2.297 1.00 86.38 110 ALA A CA 1
ATOM 808 C C . ALA A 1 110 ? 12.008 7.248 -1.902 1.00 86.38 110 ALA A C 1
ATOM 810 O O . ALA A 1 110 ? 11.943 8.097 -1.002 1.00 86.38 110 ALA A O 1
ATOM 811 N N . ALA A 1 111 ? 10.909 6.864 -2.558 1.00 87.00 111 ALA A N 1
ATOM 812 C CA . ALA A 1 111 ? 9.576 7.309 -2.174 1.00 87.00 111 ALA A CA 1
ATOM 813 C C . ALA A 1 111 ? 9.124 6.709 -0.828 1.00 87.00 111 ALA A C 1
ATOM 815 O O . ALA A 1 111 ? 8.375 7.377 -0.111 1.00 87.00 111 ALA A O 1
ATOM 816 N N . ASP A 1 112 ? 9.601 5.517 -0.437 1.00 89.19 112 ASP A N 1
ATOM 817 C CA . ASP A 1 112 ? 9.326 4.967 0.901 1.00 89.19 112 ASP A CA 1
ATOM 818 C C . ASP A 1 112 ? 9.962 5.834 1.994 1.00 89.19 112 ASP A C 1
ATOM 820 O O . ASP A 1 112 ? 9.280 6.190 2.951 1.00 89.19 112 ASP A O 1
ATOM 824 N N . ASP A 1 113 ? 11.206 6.288 1.817 1.00 86.56 113 ASP A N 1
ATOM 825 C CA . ASP A 1 113 ? 11.849 7.211 2.766 1.00 86.56 113 ASP A CA 1
ATOM 826 C C . ASP A 1 113 ? 11.032 8.501 2.937 1.00 86.56 113 ASP A C 1
ATOM 828 O O . ASP A 1 113 ? 10.803 8.978 4.054 1.00 86.56 113 ASP A O 1
ATOM 832 N N . THR A 1 114 ? 10.519 9.037 1.825 1.00 85.50 114 THR A N 1
ATOM 833 C CA . THR A 1 114 ? 9.629 10.207 1.842 1.00 85.50 114 THR A CA 1
ATOM 834 C C . THR A 1 114 ? 8.336 9.905 2.600 1.00 85.50 114 THR A C 1
ATOM 836 O O . THR A 1 114 ? 7.889 10.713 3.417 1.00 85.50 114 THR A O 1
ATOM 839 N N . TRP A 1 115 ? 7.739 8.734 2.372 1.00 86.19 115 TRP A N 1
ATOM 840 C CA . TRP A 1 115 ? 6.547 8.297 3.090 1.00 86.19 115 TRP A CA 1
ATOM 841 C C . TRP A 1 115 ? 6.800 8.154 4.595 1.00 86.19 115 TRP A C 1
ATOM 843 O O . TRP A 1 115 ? 6.014 8.676 5.387 1.00 86.19 115 TRP A O 1
ATOM 853 N N . GLN A 1 116 ? 7.904 7.527 5.011 1.00 88.75 116 GLN A N 1
ATOM 854 C CA . GLN A 1 116 ? 8.255 7.406 6.430 1.00 88.75 116 GLN A CA 1
ATOM 855 C C . GLN A 1 116 ? 8.489 8.775 7.082 1.00 88.75 116 GLN A C 1
ATOM 857 O O . GLN A 1 116 ? 8.161 8.950 8.255 1.00 88.75 116 GLN A O 1
ATOM 862 N N . ALA A 1 117 ? 8.995 9.758 6.333 1.00 85.81 117 ALA A N 1
ATOM 863 C CA . ALA A 1 117 ? 9.172 11.127 6.809 1.00 85.81 117 ALA A CA 1
ATOM 864 C C . ALA A 1 117 ? 7.843 11.901 6.932 1.00 85.81 117 ALA A C 1
ATOM 866 O O . ALA A 1 117 ? 7.654 12.647 7.894 1.00 85.81 117 ALA A O 1
ATOM 867 N N . VAL A 1 118 ? 6.901 11.712 5.998 1.00 84.12 118 VAL A N 1
ATOM 868 C CA . VAL A 1 118 ? 5.564 12.343 6.029 1.00 84.12 118 VAL A CA 1
ATOM 869 C C . VAL A 1 118 ? 4.652 11.704 7.072 1.00 84.12 118 VAL A C 1
ATOM 871 O O . VAL A 1 118 ? 3.860 12.396 7.700 1.00 84.12 118 VAL A O 1
ATOM 874 N N . ARG A 1 119 ? 4.743 10.392 7.281 1.00 86.31 119 ARG A N 1
ATOM 875 C CA . ARG A 1 119 ? 3.849 9.632 8.161 1.00 86.31 119 ARG A CA 1
ATOM 876 C C . ARG A 1 119 ? 3.677 10.214 9.580 1.00 86.31 119 ARG A C 1
ATOM 878 O O . ARG A 1 119 ? 2.536 10.336 10.021 1.00 86.31 119 ARG A O 1
ATOM 885 N N . PRO A 1 120 ? 4.724 10.628 10.311 1.00 86.31 120 PRO A N 1
ATOM 886 C CA . PRO A 1 120 ? 4.536 11.273 11.610 1.00 86.31 120 PRO A CA 1
ATOM 887 C C . PRO A 1 120 ? 3.949 12.693 11.510 1.00 86.31 120 PRO A C 1
ATOM 889 O O . PRO A 1 120 ? 3.463 13.219 12.506 1.00 86.31 120 PRO A O 1
ATOM 892 N N . LEU A 1 121 ? 3.962 13.319 10.331 1.00 86.69 121 LEU A N 1
ATOM 893 C CA . LEU A 1 121 ? 3.510 14.689 10.089 1.00 86.69 121 LEU A CA 1
ATOM 894 C C . LEU A 1 121 ? 2.047 14.725 9.629 1.00 86.69 121 LEU A C 1
ATOM 896 O O . LEU A 1 121 ? 1.744 14.732 8.440 1.00 86.69 121 LEU A O 1
ATOM 900 N N . GLY A 1 122 ? 1.122 14.816 10.574 1.00 73.75 122 GLY A N 1
ATOM 901 C CA . GLY A 1 122 ? -0.308 15.007 10.311 1.00 73.75 122 GLY A CA 1
ATOM 902 C C . GLY A 1 122 ? -1.122 13.718 10.278 1.00 73.75 122 GLY A C 1
ATOM 903 O O . GLY A 1 122 ? -2.328 13.775 10.506 1.00 73.75 122 GLY A O 1
ATOM 904 N N . LEU A 1 123 ? -0.492 12.558 10.041 1.00 77.25 123 LEU A N 1
ATOM 905 C CA . LEU A 1 123 ? -1.177 11.259 10.114 1.00 77.25 123 LEU A CA 1
ATOM 906 C C . LEU A 1 123 ? -1.078 10.623 11.505 1.00 77.25 123 LEU A C 1
ATOM 908 O O . LEU A 1 123 ? -2.069 10.081 11.989 1.00 77.25 123 LEU A O 1
ATOM 912 N N . GLU A 1 124 ? 0.090 10.684 12.155 1.00 84.69 124 GLU A N 1
ATOM 913 C CA . GLU A 1 124 ? 0.283 10.121 13.506 1.00 84.69 124 GLU A CA 1
ATOM 914 C C . GLU A 1 124 ? 0.439 11.183 14.604 1.00 84.69 124 GLU A C 1
ATOM 916 O O . GLU A 1 124 ? 0.155 10.902 15.769 1.00 84.69 124 GLU A O 1
ATOM 921 N N . ALA A 1 125 ? 0.856 12.400 14.251 1.00 83.81 125 ALA A N 1
ATOM 922 C CA . ALA A 1 125 ? 0.973 13.533 15.165 1.00 83.81 125 ALA A CA 1
ATOM 923 C C . ALA A 1 125 ? 0.599 14.844 14.462 1.00 83.81 125 ALA A C 1
ATOM 925 O O . ALA A 1 125 ? 0.478 14.894 13.243 1.00 83.81 125 ALA A O 1
ATOM 926 N N . GLU A 1 126 ? 0.415 15.919 15.224 1.00 84.88 126 GLU A N 1
ATOM 927 C CA . GLU A 1 126 ? 0.109 17.238 14.667 1.00 84.88 126 GLU A CA 1
ATOM 928 C C . GLU A 1 126 ? 1.257 17.769 13.788 1.00 84.88 126 GLU A C 1
ATOM 930 O O . GLU A 1 126 ? 2.434 17.720 14.160 1.00 84.88 126 GLU A O 1
ATOM 935 N N . THR A 1 127 ? 0.919 18.305 12.613 1.00 86.25 127 THR A N 1
ATOM 936 C CA . THR A 1 127 ? 1.896 18.928 11.715 1.00 86.25 127 THR A CA 1
ATOM 937 C C . THR A 1 127 ? 2.311 20.297 12.251 1.00 86.25 127 THR A C 1
ATOM 939 O O . THR A 1 127 ? 1.490 21.205 12.353 1.00 86.25 127 THR A O 1
ATOM 942 N N . THR A 1 128 ? 3.606 20.483 12.515 1.00 84.81 128 THR A N 1
ATOM 943 C CA . THR A 1 128 ? 4.185 21.786 12.888 1.00 84.81 128 THR A CA 1
ATOM 944 C C . THR A 1 128 ? 5.243 22.231 11.870 1.00 84.81 128 THR A C 1
ATOM 946 O O . THR A 1 128 ? 5.884 21.371 11.255 1.00 84.81 128 THR A O 1
ATOM 949 N N . PRO A 1 129 ? 5.478 23.547 11.686 1.00 82.19 129 PRO A N 1
ATOM 950 C CA . PRO A 1 129 ? 6.495 24.047 10.754 1.00 82.19 129 PRO A CA 1
ATOM 951 C C . PRO A 1 129 ? 7.894 23.447 10.982 1.00 82.19 129 PRO A C 1
ATOM 953 O O . PRO A 1 129 ? 8.555 23.040 10.028 1.00 82.19 129 PRO A O 1
ATOM 956 N N . ASP A 1 130 ? 8.313 23.305 12.243 1.00 84.19 130 ASP A N 1
ATOM 957 C CA . ASP A 1 130 ? 9.612 22.722 12.604 1.00 84.19 130 ASP A CA 1
ATOM 958 C C . ASP A 1 130 ? 9.714 21.236 12.245 1.00 84.19 130 ASP A C 1
ATOM 960 O O . ASP A 1 130 ? 10.775 20.750 11.848 1.00 84.19 130 ASP A O 1
ATOM 964 N N . ALA A 1 131 ? 8.616 20.493 12.399 1.00 82.50 131 ALA A N 1
ATOM 965 C CA . ALA A 1 131 ? 8.583 19.073 12.078 1.00 82.50 131 ALA A CA 1
ATOM 966 C C . ALA A 1 131 ? 8.669 18.841 10.560 1.00 82.50 131 ALA A C 1
ATOM 968 O O . ALA A 1 131 ? 9.394 17.949 10.125 1.00 82.50 131 ALA A O 1
ATOM 969 N N . VAL A 1 132 ? 8.030 19.702 9.760 1.00 80.69 132 VAL A N 1
ATOM 970 C CA . VAL A 1 132 ? 8.158 19.694 8.293 1.00 80.69 132 VAL A CA 1
ATOM 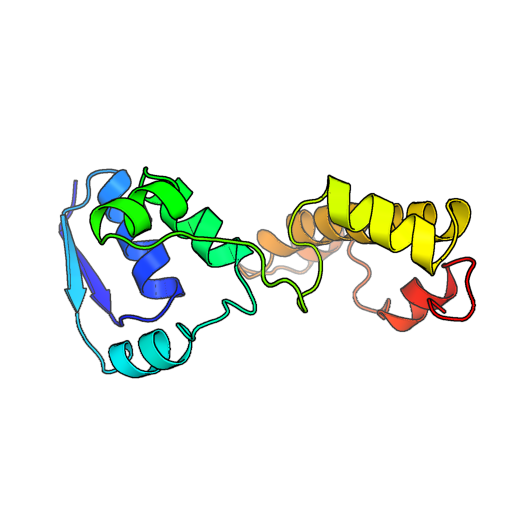971 C C . VAL A 1 132 ? 9.590 20.019 7.859 1.00 80.69 132 VAL A C 1
ATOM 973 O O . VAL A 1 132 ? 10.138 19.325 7.006 1.00 80.69 132 VAL A O 1
ATOM 976 N N . ALA A 1 133 ? 10.224 21.030 8.466 1.00 80.94 133 ALA A N 1
ATOM 977 C CA . ALA A 1 133 ? 11.596 21.416 8.131 1.00 80.94 133 ALA A CA 1
ATOM 978 C C . ALA A 1 133 ? 12.616 20.301 8.430 1.00 80.94 133 ALA A C 1
ATOM 980 O O . ALA A 1 133 ? 13.498 20.037 7.614 1.00 80.94 133 ALA A O 1
ATOM 981 N N . ARG A 1 134 ? 12.481 19.605 9.569 1.00 82.00 134 ARG A N 1
ATOM 982 C CA . ARG A 1 134 ? 13.365 18.481 9.938 1.00 82.00 134 ARG A CA 1
ATOM 983 C C . ARG A 1 134 ? 13.215 17.258 9.039 1.00 82.00 134 ARG A C 1
ATOM 985 O O . ARG A 1 134 ? 14.176 16.515 8.884 1.00 82.00 134 ARG A O 1
ATOM 992 N N . ALA A 1 135 ? 12.032 17.041 8.472 1.00 82.38 135 ALA A N 1
ATOM 993 C CA . ALA A 1 135 ? 11.756 15.882 7.631 1.00 82.38 135 ALA A CA 1
ATOM 994 C C . ALA A 1 135 ? 12.420 15.957 6.244 1.00 82.38 135 ALA A C 1
ATOM 996 O O . ALA A 1 135 ? 12.341 14.996 5.488 1.00 82.38 135 ALA A O 1
ATOM 997 N N . GLY A 1 136 ? 13.063 17.082 5.892 1.00 79.06 136 GLY A N 1
ATOM 998 C CA . GLY A 1 136 ? 13.780 17.220 4.619 1.00 79.06 136 GLY A CA 1
ATOM 999 C C . GLY A 1 136 ? 12.871 17.129 3.391 1.00 79.06 136 GLY A C 1
ATOM 1000 O O . GLY A 1 136 ? 13.339 16.854 2.291 1.00 79.06 136 GLY A O 1
ATOM 1001 N N . LEU A 1 137 ? 11.565 17.341 3.574 1.00 78.19 137 LEU A N 1
ATOM 1002 C CA . LEU A 1 137 ? 10.582 17.232 2.506 1.00 78.19 137 LEU A CA 1
ATOM 1003 C C . LEU A 1 137 ? 10.729 18.393 1.521 1.00 78.19 137 LEU A C 1
ATOM 1005 O O . LEU A 1 137 ? 11.001 19.535 1.897 1.00 78.19 137 LEU A O 1
ATOM 1009 N N . HIS A 1 138 ? 10.474 18.109 0.246 1.00 77.62 138 HIS A N 1
ATOM 1010 C CA . HIS A 1 138 ? 10.458 19.106 -0.820 1.00 77.62 138 HIS A CA 1
ATOM 1011 C C . HIS A 1 138 ? 9.014 19.380 -1.263 1.00 77.62 138 HIS A C 1
ATOM 1013 O O . HIS A 1 138 ? 8.597 18.885 -2.306 1.00 77.62 138 HIS A O 1
ATOM 1019 N N . PRO A 1 139 ? 8.231 20.194 -0.526 1.00 73.00 139 PRO A N 1
ATOM 1020 C CA . PRO A 1 139 ? 6.789 20.366 -0.761 1.00 73.00 139 PRO A CA 1
ATOM 1021 C C . PRO A 1 139 ? 6.433 21.009 -2.110 1.00 73.00 139 PRO A C 1
ATOM 1023 O O . PRO A 1 139 ? 5.262 21.096 -2.461 1.00 73.00 139 PRO A O 1
ATOM 1026 N N . ARG A 1 140 ? 7.430 21.501 -2.853 1.00 81.69 140 ARG A N 1
ATOM 1027 C CA . ARG A 1 140 ? 7.264 22.089 -4.188 1.00 81.69 140 ARG A CA 1
ATOM 1028 C C . ARG A 1 140 ? 7.790 21.203 -5.314 1.00 81.69 140 ARG A C 1
ATOM 1030 O O . ARG A 1 140 ? 7.662 21.594 -6.465 1.00 81.69 140 ARG A O 1
ATOM 1037 N N . ARG A 1 141 ? 8.406 20.060 -4.998 1.00 84.50 141 ARG A N 1
ATOM 1038 C CA . ARG A 1 141 ? 8.843 19.104 -6.013 1.00 84.50 141 ARG A CA 1
ATOM 1039 C C . ARG A 1 141 ? 7.634 18.273 -6.422 1.00 84.50 141 ARG A C 1
ATOM 1041 O O . ARG A 1 141 ? 7.062 17.565 -5.599 1.00 84.50 141 ARG A O 1
ATOM 1048 N N . SER A 1 142 ? 7.230 18.403 -7.676 1.00 86.38 142 SER A N 1
ATOM 1049 C CA . SER A 1 142 ? 6.134 17.628 -8.252 1.00 86.38 142 SER A CA 1
ATOM 1050 C C . SER A 1 142 ? 6.596 16.226 -8.665 1.00 86.38 142 SER A C 1
ATOM 1052 O O . SER A 1 142 ? 7.795 15.963 -8.773 1.00 86.38 142 SER A O 1
ATOM 1054 N N . LEU A 1 143 ? 5.646 15.326 -8.943 1.00 83.00 143 LEU A N 1
ATOM 1055 C CA . LEU A 1 143 ? 5.955 14.031 -9.565 1.00 83.00 143 LEU A CA 1
ATOM 1056 C C . LEU A 1 143 ? 6.580 14.202 -10.955 1.00 83.00 143 LEU A C 1
ATOM 1058 O O . LEU A 1 143 ? 7.446 13.422 -11.326 1.00 83.00 143 LEU A O 1
ATOM 1062 N N . GLU A 1 144 ? 6.215 15.256 -11.687 1.00 85.75 144 GLU A N 1
ATOM 1063 C CA . GLU A 1 144 ? 6.826 15.588 -12.977 1.00 85.75 144 GLU A CA 1
ATOM 1064 C C . GLU A 1 144 ? 8.312 15.960 -12.820 1.00 85.75 144 GLU A C 1
ATOM 1066 O O . GLU A 1 144 ? 9.163 15.512 -13.584 1.00 85.75 144 GLU A O 1
ATOM 1071 N N . ASP A 1 145 ? 8.669 16.712 -11.771 1.00 87.88 145 ASP A N 1
ATOM 1072 C CA . ASP A 1 145 ? 10.074 17.015 -11.460 1.00 87.88 145 ASP A CA 1
ATOM 1073 C C . ASP A 1 145 ? 10.878 15.767 -11.064 1.00 87.88 145 ASP A C 1
ATOM 1075 O O . ASP A 1 145 ? 12.108 15.772 -11.133 1.00 87.88 145 ASP A O 1
ATOM 1079 N N . VAL A 1 146 ? 10.211 14.709 -10.595 1.00 85.38 146 VAL A N 1
ATOM 1080 C CA . VAL A 1 146 ? 10.833 13.404 -10.336 1.00 85.38 146 VAL A CA 1
ATOM 1081 C C . VAL A 1 146 ? 10.970 12.621 -11.643 1.00 85.38 146 VAL A C 1
ATOM 1083 O O . VAL A 1 146 ? 12.068 12.150 -11.935 1.00 85.38 146 VAL A O 1
ATOM 1086 N N . ALA A 1 147 ? 9.912 12.553 -12.455 1.00 84.81 147 ALA A N 1
ATOM 1087 C CA . ALA A 1 147 ? 9.888 11.876 -13.754 1.00 84.81 147 ALA A CA 1
ATOM 1088 C C . ALA A 1 147 ? 11.014 12.364 -14.677 1.00 84.81 147 ALA A C 1
ATOM 1090 O O . ALA A 1 147 ? 11.793 11.561 -15.184 1.00 84.81 147 ALA A O 1
ATOM 1091 N N . ARG A 1 148 ? 11.231 13.685 -14.757 1.00 87.38 148 ARG A N 1
ATOM 1092 C CA . ARG A 1 148 ? 12.320 14.291 -15.549 1.00 87.38 148 ARG A CA 1
ATOM 1093 C C . ARG A 1 148 ? 13.739 13.848 -15.152 1.00 87.38 148 ARG A C 1
ATOM 1095 O O . ARG A 1 148 ? 14.682 14.131 -15.886 1.00 87.38 148 ARG A O 1
ATOM 1102 N N . THR A 1 149 ? 13.923 13.189 -14.004 1.00 84.38 149 THR A N 1
ATOM 1103 C CA . THR A 1 149 ? 15.224 12.626 -13.590 1.00 84.38 149 THR A CA 1
ATOM 1104 C C . THR A 1 149 ? 15.459 11.193 -14.074 1.00 84.38 149 THR A C 1
ATOM 1106 O O . THR A 1 149 ? 16.577 10.692 -13.952 1.00 84.38 149 THR A O 1
ATOM 1109 N N . LEU A 1 150 ? 14.437 10.535 -14.634 1.00 85.50 150 LEU A N 1
ATOM 1110 C CA . LEU A 1 150 ? 14.509 9.151 -15.091 1.00 85.50 150 LEU A CA 1
ATOM 1111 C C . LEU A 1 150 ? 15.066 9.057 -16.525 1.00 85.50 150 LEU A C 1
ATOM 1113 O O . LEU A 1 150 ? 14.661 9.815 -17.407 1.00 85.50 150 LEU A O 1
ATOM 1117 N N . PRO A 1 151 ? 15.979 8.109 -16.804 1.00 75.19 151 PRO A N 1
ATOM 1118 C CA . PRO A 1 151 ? 16.657 7.994 -18.093 1.00 75.19 151 PRO A CA 1
ATOM 1119 C C . PRO A 1 151 ? 15.845 7.176 -19.118 1.00 75.19 151 PRO A C 1
ATOM 1121 O O . PRO A 1 151 ? 16.388 6.271 -19.751 1.00 75.19 151 PRO A O 1
ATOM 1124 N N . HIS A 1 152 ? 14.542 7.442 -19.278 1.00 73.25 152 HIS A N 1
ATOM 1125 C CA . HIS A 1 152 ? 13.698 6.725 -20.245 1.00 73.25 152 HIS A CA 1
ATOM 1126 C C . HIS A 1 152 ? 12.503 7.576 -20.720 1.00 73.25 152 HIS A C 1
ATOM 1128 O O . HIS A 1 152 ? 11.797 8.126 -19.880 1.00 73.25 152 HIS A O 1
ATOM 1134 N N . PRO A 1 153 ? 12.206 7.650 -22.033 1.00 74.00 153 PRO A N 1
ATOM 1135 C CA . PRO A 1 153 ? 11.173 8.542 -22.579 1.00 74.00 153 PRO A CA 1
ATOM 1136 C C . PRO A 1 153 ? 9.739 8.212 -22.142 1.00 74.00 153 PRO A C 1
ATOM 1138 O O . PRO A 1 153 ? 8.879 9.077 -22.209 1.00 74.00 153 PRO A O 1
ATOM 1141 N N . VAL A 1 154 ? 9.468 6.976 -21.712 1.00 75.62 154 VAL A N 1
ATOM 1142 C CA . VAL A 1 154 ? 8.150 6.572 -21.173 1.00 75.62 154 VAL A CA 1
ATOM 1143 C C . VAL A 1 154 ? 8.031 6.868 -19.669 1.00 75.62 154 VAL A C 1
ATOM 1145 O O . VAL A 1 154 ? 6.932 6.865 -19.128 1.00 75.62 154 VAL A O 1
ATOM 1148 N N . LEU A 1 155 ? 9.155 7.121 -18.990 1.00 68.88 155 LEU A N 1
ATOM 1149 C CA . LEU A 1 155 ? 9.198 7.434 -17.558 1.00 68.88 155 LEU A CA 1
ATOM 1150 C C . LEU A 1 155 ? 9.369 8.938 -17.270 1.00 68.88 155 LEU A C 1
ATOM 1152 O O . LEU A 1 155 ? 9.272 9.326 -16.106 1.00 68.88 155 LEU A O 1
ATOM 1156 N N . ALA A 1 156 ? 9.676 9.742 -18.294 1.00 63.56 156 ALA A N 1
ATOM 1157 C CA . ALA A 1 156 ? 9.990 11.169 -18.208 1.00 63.56 156 ALA A CA 1
ATOM 1158 C C . ALA A 1 156 ? 8.794 12.068 -18.539 1.00 63.56 156 ALA A C 1
ATOM 1160 O O . ALA A 1 156 ? 7.985 11.684 -19.413 1.00 63.56 156 ALA A O 1
#

Secondary structure (DSSP, 8-state):
--EEEEE--SHHHHHHHHHHHHTT-EEEEEPSS-HHHHHHH--SS-SSHHHHHHHHHHHTS-HHHHHHTTT------TTSPP-SHHHHHHHHHHHH-HHHHHHHHHHHHHHHHHHHHHTTBTTTB---HHHHHHTT--TT--HHHHHTTSSSTTT-

pLDDT: mean 85.3, std 7.21, range [63.56, 96.38]

Radius of gyration: 19.97 Å; chains: 1; bounding box: 43×47×51 Å

Foldseek 3Di:
DEEEEQEDPDLVSLLVQLLCVVVPYNYDYDHPPCPVVVVVCPDPDNPPCVSVQVSQVSSVHGPQRVVVVVVDGDDDDPPDDDDDPVSNLVVLCVVFNNQQSVLVVVLVVVVVLVVVLCCVAVPVHDHDPVSVVVSVDDPPCDCVNVQVVGPGPVSD

Sequence (156 aa):
MGRVAVLGRTFAGIAAAVRLARVGHDVTLVDAGGADTLRAQLGETLDFPAPWRDLFKKSGRPAAGALGLHGLDLVPDPEGAPTDRGDVWYADVDALGEPAARAWRDVVDAADDTWQAVRPLGLEAETTPDAVARAGLHPRRSLEDVARTLPHPVLA